Protein AF-A0A1Z5KZN0-F1 (afdb_monomer_lite)

Organism: Ornithodoros moubata (NCBI:txid6938)

pLDDT: mean 93.64, std 3.43, range [80.88, 98.31]

InterPro domains:
  IPR010255 Haem peroxidase superfamily [SSF48113] (1-140)
  IPR019791 Haem peroxidase, animal-type [PF03098] (1-140)
  IPR019791 Haem peroxidase, animal-type [PS50292] (1-140)
  IPR037120 Haem peroxidase domain superfamily, animal type [G3DSA:1.10.640.10] (1-140)

Sequence (140 aa):
MQHICFNEFLPAILGETVVQIFGLKLRRNGYYYGYDPEVNPSISNVFSAAAFRFGHSLVPHAFHRYDKHHRLLKNDTPLHSEFFNPTELFKPGAMDRLLFGLVNQPAQGMDEHLTPEVTNRLFQPQGRRFGLDLMAVNIQ

Structure (mmCIF, N/CA/C/O backbone):
data_AF-A0A1Z5KZN0-F1
#
_entry.id   AF-A0A1Z5KZN0-F1
#
loop_
_atom_site.group_PDB
_atom_site.id
_atom_site.type_symbol
_atom_site.label_atom_id
_atom_site.label_alt_id
_atom_site.label_comp_id
_atom_site.label_asym_id
_atom_site.label_entity_id
_atom_site.label_seq_id
_atom_site.pdbx_PDB_ins_code
_atom_site.Cartn_x
_atom_site.Cartn_y
_atom_site.Cartn_z
_atom_site.occupancy
_atom_site.B_iso_or_equiv
_atom_site.auth_seq_id
_atom_site.auth_comp_id
_atom_site.auth_asym_id
_atom_site.auth_atom_id
_atom_site.pdbx_PDB_model_num
ATOM 1 N N . MET A 1 1 ? -9.932 10.211 0.940 1.00 91.50 1 MET A N 1
ATOM 2 C CA . MET A 1 1 ? -9.115 9.211 1.665 1.00 91.50 1 MET A CA 1
ATOM 3 C C . MET A 1 1 ? -9.877 8.536 2.795 1.00 91.50 1 MET A C 1
ATOM 5 O O . MET A 1 1 ? -10.103 7.346 2.670 1.00 91.50 1 MET A O 1
ATOM 9 N N . GLN A 1 2 ? -10.343 9.246 3.833 1.00 93.06 2 GLN A N 1
ATOM 10 C CA . GLN A 1 2 ? -11.023 8.619 4.986 1.00 93.06 2 GLN A CA 1
ATOM 11 C C . GLN A 1 2 ? -12.192 7.692 4.606 1.00 93.06 2 GLN A C 1
ATOM 13 O O . GLN A 1 2 ? -12.270 6.589 5.130 1.00 93.06 2 GLN A O 1
ATOM 18 N N . HIS A 1 3 ? -13.048 8.088 3.655 1.00 93.25 3 HIS A N 1
ATOM 19 C CA . HIS A 1 3 ? -14.140 7.225 3.189 1.00 93.25 3 HIS A CA 1
ATOM 20 C C . HIS A 1 3 ? -13.633 5.864 2.684 1.00 93.25 3 HIS A C 1
ATOM 22 O O . HIS A 1 3 ? -14.065 4.837 3.182 1.00 93.25 3 HIS A O 1
ATOM 28 N N . ILE A 1 4 ? -12.665 5.858 1.761 1.00 96.19 4 ILE A N 1
ATOM 29 C CA . ILE A 1 4 ? -12.063 4.630 1.210 1.00 96.19 4 ILE A CA 1
ATOM 30 C C . ILE A 1 4 ? -11.383 3.820 2.324 1.00 96.19 4 ILE A C 1
ATOM 32 O O . ILE A 1 4 ? -11.569 2.610 2.415 1.00 96.19 4 ILE A O 1
ATOM 36 N N . CYS A 1 5 ? -10.640 4.482 3.220 1.00 96.62 5 CYS A N 1
ATOM 37 C CA . CYS A 1 5 ? -9.963 3.817 4.334 1.00 96.62 5 CYS A CA 1
ATOM 38 C C . CYS A 1 5 ? -10.945 3.036 5.222 1.00 96.62 5 CYS A C 1
ATOM 40 O O . CYS A 1 5 ? -10.744 1.849 5.453 1.00 96.62 5 CYS A O 1
ATOM 42 N N . PHE A 1 6 ? -12.009 3.680 5.703 1.00 95.44 6 PHE A N 1
ATOM 43 C CA . PHE A 1 6 ? -12.938 3.069 6.660 1.00 95.44 6 PHE A CA 1
ATOM 44 C C . PHE A 1 6 ? -14.007 2.185 6.006 1.00 95.44 6 PHE A C 1
ATOM 46 O O . PHE A 1 6 ? -14.459 1.227 6.627 1.00 95.44 6 PHE A O 1
ATOM 53 N N . ASN A 1 7 ? -14.418 2.489 4.773 1.00 94.88 7 ASN A N 1
ATOM 54 C CA . ASN A 1 7 ? -15.489 1.763 4.089 1.00 94.88 7 ASN A CA 1
ATOM 55 C C . ASN A 1 7 ? -15.000 0.559 3.281 1.00 94.88 7 ASN A C 1
ATOM 57 O O . ASN A 1 7 ? -15.755 -0.389 3.103 1.00 94.88 7 ASN A O 1
ATOM 61 N N . GLU A 1 8 ? -13.776 0.610 2.754 1.00 96.00 8 GLU A N 1
ATOM 62 C CA . GLU A 1 8 ? -13.284 -0.383 1.790 1.00 96.00 8 GLU A CA 1
ATOM 63 C C . GLU A 1 8 ? -12.023 -1.075 2.309 1.00 96.00 8 GLU A C 1
ATOM 65 O O . GLU A 1 8 ? -11.996 -2.295 2.450 1.00 96.00 8 GLU A O 1
ATOM 70 N N . PHE A 1 9 ? -10.994 -0.303 2.669 1.00 96.50 9 PHE A N 1
ATOM 71 C CA . PHE A 1 9 ? -9.697 -0.859 3.058 1.00 96.50 9 PHE A CA 1
ATOM 72 C C . PHE A 1 9 ? -9.745 -1.614 4.394 1.00 96.50 9 PHE A C 1
ATOM 74 O O . PHE A 1 9 ? -9.346 -2.774 4.457 1.00 96.50 9 PHE A O 1
ATOM 81 N N . LEU A 1 10 ? -10.250 -0.994 5.468 1.00 97.06 10 LEU A N 1
ATOM 82 C CA . LEU A 1 10 ? -10.296 -1.638 6.786 1.00 97.06 10 LEU A CA 1
ATOM 83 C C . LEU A 1 10 ? -11.143 -2.925 6.796 1.00 97.06 10 LEU A C 1
ATOM 85 O O . LEU A 1 10 ? -10.653 -3.915 7.339 1.00 97.06 10 LEU A O 1
ATOM 89 N N . PRO A 1 11 ? -12.345 -2.982 6.185 1.00 96.56 11 PRO A N 1
ATOM 90 C CA . PRO A 1 11 ? -13.093 -4.235 6.071 1.00 96.56 11 PRO A CA 1
ATOM 91 C C . PRO A 1 11 ? -12.365 -5.317 5.273 1.00 96.56 11 PRO A C 1
ATOM 93 O O . PRO A 1 11 ? -12.414 -6.479 5.668 1.00 96.56 11 PRO A O 1
ATOM 96 N N . ALA A 1 12 ? -11.656 -4.953 4.198 1.00 95.19 12 ALA A N 1
ATOM 97 C CA . ALA A 1 12 ? -10.898 -5.912 3.394 1.00 95.19 12 ALA A CA 1
ATOM 98 C C . ALA A 1 12 ? -9.717 -6.534 4.162 1.00 95.19 12 ALA A C 1
ATOM 100 O O . ALA A 1 12 ? -9.415 -7.707 3.963 1.00 95.19 12 ALA A O 1
ATOM 101 N N . ILE A 1 13 ? -9.067 -5.767 5.044 1.00 94.50 13 ILE A N 1
ATOM 102 C CA . ILE A 1 13 ? -7.908 -6.231 5.823 1.00 94.50 13 ILE A CA 1
ATOM 103 C C . ILE A 1 13 ? -8.321 -6.928 7.127 1.00 94.50 13 ILE A C 1
ATOM 105 O O . ILE A 1 13 ? -7.778 -7.974 7.469 1.00 94.50 13 ILE A O 1
ATOM 109 N N . LEU A 1 14 ? -9.254 -6.343 7.884 1.00 95.50 14 LEU A N 1
ATOM 110 C CA . LEU A 1 14 ? -9.608 -6.794 9.238 1.00 95.50 14 LEU A CA 1
ATOM 111 C C . LEU A 1 14 ? -10.821 -7.734 9.267 1.00 95.50 14 LEU A C 1
ATOM 113 O O . LEU A 1 14 ? -11.050 -8.418 10.265 1.00 95.50 14 LEU A O 1
ATOM 117 N N . GLY A 1 15 ? -11.620 -7.747 8.200 1.00 96.44 15 GLY A N 1
ATOM 118 C CA . GLY A 1 15 ? -12.901 -8.438 8.149 1.00 96.44 15 GLY A CA 1
ATOM 119 C C . GLY A 1 15 ? -14.043 -7.668 8.822 1.00 96.44 15 GLY A C 1
ATOM 120 O O . GLY A 1 15 ? -13.864 -6.846 9.726 1.00 96.44 15 GLY A O 1
ATOM 121 N N . GLU A 1 16 ? -15.266 -7.975 8.391 1.00 95.44 16 GLU A N 1
ATOM 122 C CA . GLU A 1 16 ? -16.496 -7.289 8.813 1.00 95.44 16 GLU A CA 1
ATOM 123 C C . GLU A 1 16 ? -16.749 -7.344 10.327 1.00 95.44 16 GLU A C 1
ATOM 125 O O . GLU A 1 16 ? -17.227 -6.372 10.919 1.00 95.44 16 GLU A O 1
ATOM 130 N N . THR A 1 17 ? -16.403 -8.466 10.962 1.00 96.75 17 THR A N 1
ATOM 131 C CA . THR A 1 17 ? -16.599 -8.687 12.399 1.00 96.75 17 THR A CA 1
ATOM 132 C C . THR A 1 17 ? -15.750 -7.736 13.238 1.00 96.75 17 THR A C 1
ATOM 134 O O . THR A 1 17 ? -16.267 -7.102 14.155 1.00 96.75 17 THR A O 1
ATOM 137 N N . VAL A 1 18 ? -14.464 -7.585 12.910 1.00 97.12 18 VAL A N 1
ATOM 138 C CA . VAL A 1 18 ? -13.543 -6.711 13.653 1.00 97.12 18 VAL A CA 1
ATOM 139 C C . VAL A 1 18 ? -13.956 -5.251 13.488 1.00 97.12 18 VAL A C 1
ATOM 141 O O . VAL A 1 18 ? -14.080 -4.527 14.474 1.00 97.12 18 VAL A O 1
ATOM 144 N N . VAL A 1 19 ? -14.266 -4.830 12.258 1.00 97.12 19 VAL A N 1
ATOM 145 C CA . VAL A 1 19 ? -14.736 -3.464 11.975 1.00 97.12 19 VAL A CA 1
ATOM 146 C C . VAL A 1 19 ? -16.012 -3.139 12.762 1.00 97.12 19 VAL A C 1
ATOM 148 O O . VAL A 1 19 ? -16.157 -2.018 13.250 1.00 97.12 19 VAL A O 1
ATOM 151 N N . GLN A 1 20 ? -16.924 -4.102 12.939 1.00 94.81 20 GLN A N 1
ATOM 152 C CA . GLN A 1 20 ? -18.110 -3.922 13.782 1.00 94.81 20 GLN A CA 1
ATOM 153 C C . GLN A 1 20 ? -17.784 -3.818 15.271 1.00 94.81 20 GLN A C 1
ATOM 155 O O . GLN A 1 20 ? -18.280 -2.895 15.914 1.00 94.81 20 GLN A O 1
ATOM 160 N N . ILE A 1 21 ? -16.966 -4.728 15.809 1.00 96.75 21 ILE A N 1
ATOM 161 C CA . ILE A 1 21 ? -16.608 -4.753 17.238 1.00 96.75 21 ILE A CA 1
ATOM 162 C C . ILE A 1 21 ? -15.969 -3.428 17.666 1.00 96.75 21 ILE A C 1
ATOM 164 O O . ILE A 1 21 ? -16.291 -2.907 18.730 1.00 96.75 21 ILE A O 1
ATOM 168 N N . PHE A 1 22 ? -15.115 -2.855 16.817 1.00 95.38 22 PHE A N 1
ATOM 169 C CA . PHE A 1 22 ? -14.438 -1.586 17.091 1.00 95.38 22 PHE A CA 1
ATOM 170 C C . PHE A 1 22 ? -15.214 -0.344 16.621 1.00 95.38 22 PHE A C 1
ATOM 172 O O . PHE A 1 22 ? -14.690 0.764 16.697 1.00 95.38 22 PHE A O 1
ATOM 179 N N . GLY A 1 23 ? -16.450 -0.493 16.127 1.00 93.25 23 GLY A N 1
ATOM 180 C CA . GLY A 1 23 ? -17.288 0.644 15.730 1.00 93.25 23 GLY A CA 1
ATOM 181 C C . GLY A 1 23 ? -16.742 1.457 14.549 1.00 93.25 23 GLY A C 1
ATOM 182 O O . GLY A 1 23 ? -17.033 2.643 14.432 1.00 93.25 23 GLY A O 1
ATOM 183 N N . LEU A 1 24 ? -15.961 0.832 13.663 1.00 94.12 24 LEU A N 1
ATOM 184 C CA . LEU A 1 24 ? -15.251 1.499 12.562 1.00 94.12 24 LEU A CA 1
ATOM 185 C C . LEU A 1 24 ? -16.108 1.658 11.294 1.00 94.12 24 LEU A C 1
ATOM 187 O O . LEU A 1 24 ? -15.672 2.276 10.323 1.00 94.12 24 LEU A O 1
ATOM 191 N N . LYS A 1 25 ? -17.327 1.102 11.272 1.00 91.31 25 LYS A N 1
ATOM 192 C CA . LYS A 1 25 ? -18.224 1.217 10.115 1.00 91.31 25 LYS A CA 1
ATOM 193 C C . LYS A 1 25 ? -18.727 2.643 9.941 1.00 91.31 25 LYS A C 1
ATOM 195 O O . LYS A 1 25 ? -19.243 3.261 10.872 1.00 91.31 25 LYS A O 1
ATOM 200 N N . LEU A 1 26 ? -18.681 3.115 8.699 1.00 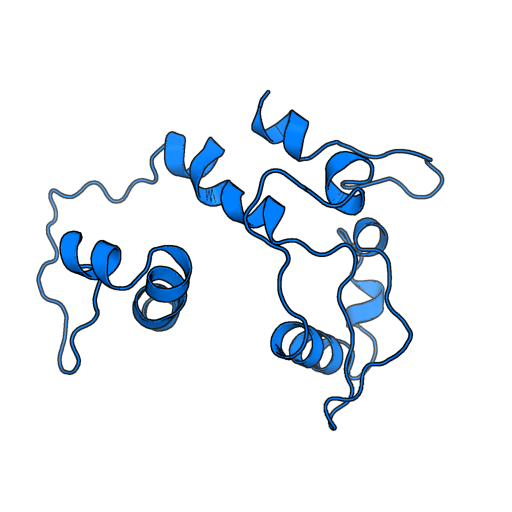91.81 26 LEU A N 1
ATOM 201 C CA . LEU A 1 26 ? -19.317 4.371 8.336 1.00 91.81 26 LEU A CA 1
ATOM 202 C C . LEU A 1 26 ? -20.840 4.276 8.460 1.00 91.81 26 LEU A C 1
ATOM 204 O O . LEU A 1 26 ? -21.465 3.235 8.230 1.00 91.81 26 LEU A O 1
ATOM 208 N N . ARG A 1 27 ? -21.452 5.413 8.793 1.00 89.62 27 ARG A N 1
ATOM 209 C CA . ARG A 1 27 ? -22.901 5.578 8.702 1.00 89.62 27 ARG A CA 1
ATOM 210 C C . ARG A 1 27 ? -23.309 5.570 7.233 1.00 89.62 27 ARG A C 1
ATOM 212 O O . ARG A 1 27 ? -22.655 6.198 6.410 1.00 89.62 27 ARG A O 1
ATOM 219 N N . ARG A 1 28 ? -24.430 4.911 6.922 1.00 87.81 28 ARG A N 1
ATOM 220 C CA . ARG A 1 28 ? -24.993 4.918 5.560 1.00 87.81 28 ARG A CA 1
ATOM 221 C C . ARG A 1 28 ? -25.402 6.322 5.116 1.00 87.81 28 ARG A C 1
ATOM 223 O O . ARG A 1 28 ? -25.232 6.647 3.954 1.00 87.81 28 ARG A O 1
ATOM 230 N N . ASN A 1 29 ? -25.920 7.127 6.048 1.00 91.00 29 ASN A N 1
ATOM 231 C CA . ASN A 1 29 ? -26.392 8.490 5.816 1.00 91.00 29 ASN A CA 1
ATOM 232 C C . ASN A 1 29 ? -26.001 9.404 6.990 1.00 91.00 29 ASN A C 1
ATOM 234 O O . ASN A 1 29 ? -25.945 8.955 8.139 1.00 91.00 29 ASN A O 1
ATOM 238 N N . GLY A 1 30 ? -25.825 10.697 6.707 1.00 89.69 30 GLY A N 1
ATOM 239 C CA . GLY A 1 30 ? -25.524 11.726 7.707 1.00 89.69 30 GLY A CA 1
ATOM 240 C C . GLY A 1 30 ? -24.067 11.731 8.180 1.00 89.69 30 GLY A C 1
ATOM 241 O O . GLY A 1 30 ? -23.214 11.039 7.630 1.00 89.69 30 GLY A O 1
ATOM 242 N N . TYR A 1 31 ? -23.782 12.533 9.207 1.00 89.44 31 TYR A N 1
ATOM 243 C CA . TYR A 1 31 ? -22.427 12.726 9.728 1.00 89.44 31 TYR A CA 1
ATOM 244 C C . TYR A 1 31 ? -22.153 11.887 10.981 1.00 89.44 31 TYR A C 1
ATOM 246 O O . TYR A 1 31 ? -23.066 11.480 11.714 1.00 89.44 31 TYR A O 1
ATOM 254 N N . TYR A 1 32 ? -20.869 11.622 11.223 1.00 90.62 32 TYR A N 1
ATOM 255 C CA . TYR A 1 32 ? -20.379 11.123 12.503 1.00 90.62 32 TYR A CA 1
ATOM 256 C C . TYR A 1 32 ? -20.266 12.293 13.489 1.00 90.62 32 TYR A C 1
ATOM 258 O O . TYR A 1 32 ? -19.688 13.321 13.153 1.00 90.62 32 TYR A O 1
ATOM 266 N N . TYR A 1 33 ? -20.814 12.129 14.694 1.00 90.88 33 TYR A N 1
ATOM 267 C CA . TYR A 1 33 ? -20.820 13.160 15.744 1.00 90.88 33 TYR A CA 1
ATOM 268 C C . TYR A 1 33 ? -20.132 12.699 17.038 1.00 90.88 33 TYR A C 1
ATOM 270 O O . TYR A 1 33 ? -20.209 13.389 18.045 1.00 90.88 33 TYR A O 1
ATOM 278 N N . GLY A 1 34 ? -19.469 11.539 17.033 1.00 91.19 34 GLY A N 1
ATOM 279 C CA . GLY A 1 34 ? -18.778 10.991 18.207 1.00 91.19 34 GLY A CA 1
ATOM 280 C C . GLY A 1 34 ? -17.331 11.467 18.326 1.00 91.19 34 GLY A C 1
ATOM 281 O O . GLY A 1 34 ? -16.458 10.661 18.638 1.00 91.19 34 GLY A O 1
ATOM 282 N N . TYR A 1 35 ? -17.048 12.722 17.965 1.00 94.81 35 TYR A N 1
ATOM 283 C CA . TYR A 1 35 ? -15.740 13.308 18.250 1.00 94.81 35 TYR A CA 1
ATOM 284 C C . TYR A 1 35 ? -15.590 13.440 19.764 1.00 94.81 35 TYR A C 1
ATOM 286 O O . TYR A 1 35 ? -16.472 13.991 20.422 1.00 94.81 35 TYR A O 1
ATOM 294 N N . ASP A 1 36 ? -14.477 12.947 20.286 1.00 96.81 36 ASP A N 1
ATOM 295 C CA . ASP A 1 36 ? -14.134 13.019 21.698 1.00 96.81 36 ASP A CA 1
ATOM 296 C C . ASP A 1 36 ? -12.773 13.725 21.827 1.00 96.81 36 ASP A C 1
ATOM 298 O O . ASP A 1 36 ? -11.779 13.203 21.311 1.00 96.81 36 ASP A O 1
ATOM 302 N N . PRO A 1 37 ? -12.712 14.921 22.447 1.00 97.25 37 PRO A N 1
ATOM 303 C CA . PRO A 1 37 ? -11.467 15.670 22.597 1.00 97.25 37 PRO A CA 1
ATOM 304 C C . PRO A 1 37 ? -10.454 14.997 23.535 1.00 97.25 37 PRO A C 1
ATOM 306 O O . PRO A 1 37 ? -9.278 15.351 23.480 1.00 97.25 37 PRO A O 1
ATOM 309 N N . GLU A 1 38 ? -10.875 14.034 24.359 1.00 98.31 38 GLU A N 1
ATOM 310 C CA . GLU A 1 38 ? -9.993 13.310 25.283 1.00 98.31 38 GLU A CA 1
ATOM 311 C C . GLU A 1 38 ? -9.278 12.127 24.605 1.00 98.31 38 GLU A C 1
ATOM 313 O O . GLU A 1 38 ? -8.342 11.543 25.160 1.00 98.31 38 GLU A O 1
ATOM 318 N N . VAL A 1 39 ? -9.683 11.762 23.383 1.00 97.38 39 VAL A N 1
ATOM 319 C CA . VAL A 1 39 ? -9.022 10.708 22.608 1.00 97.38 39 VAL A CA 1
ATOM 320 C C . VAL A 1 39 ? -7.664 11.199 22.128 1.00 97.38 39 VAL A C 1
ATOM 322 O O . VAL A 1 39 ? -7.557 12.186 21.406 1.00 97.38 39 VAL A O 1
ATOM 325 N N . ASN A 1 40 ? -6.613 10.448 22.453 1.00 97.69 40 ASN A N 1
ATOM 326 C CA . ASN A 1 40 ? -5.281 10.685 21.913 1.00 97.69 40 ASN A CA 1
ATOM 327 C C . ASN A 1 40 ? -5.211 10.229 20.437 1.00 97.69 40 ASN A C 1
ATOM 329 O O . ASN A 1 40 ? -5.273 9.024 20.183 1.00 97.69 40 ASN A O 1
ATOM 333 N N . PRO A 1 41 ? -5.027 11.140 19.460 1.00 96.69 41 PRO A N 1
ATOM 334 C CA . PRO A 1 41 ? -4.988 10.787 18.040 1.00 96.69 41 PRO A CA 1
ATOM 335 C C . PRO A 1 41 ? -3.602 10.308 17.571 1.00 96.69 41 PRO A C 1
ATOM 337 O O . PRO A 1 41 ? -3.386 10.117 16.373 1.00 96.69 41 PRO A O 1
ATOM 340 N N . SER A 1 42 ? -2.636 10.170 18.482 1.00 98.19 42 SER A N 1
ATOM 341 C CA . SER A 1 42 ? -1.261 9.799 18.143 1.00 98.19 42 SER A CA 1
ATOM 342 C C . SER A 1 42 ? -1.165 8.352 17.664 1.00 98.19 42 SER A C 1
ATOM 344 O O . SER A 1 42 ? -1.832 7.454 18.177 1.00 98.19 42 SER A O 1
ATOM 346 N N . ILE A 1 43 ? -0.265 8.107 16.713 1.00 97.81 43 ILE A N 1
ATOM 347 C CA . ILE A 1 43 ? 0.053 6.753 16.260 1.00 97.81 43 ILE A CA 1
ATOM 348 C C . ILE A 1 43 ? 0.903 6.051 17.320 1.00 97.81 43 ILE A C 1
ATOM 350 O O . ILE A 1 43 ? 1.924 6.580 17.761 1.00 97.81 43 ILE A O 1
ATOM 354 N N . SER A 1 44 ? 0.492 4.849 17.727 1.00 98.00 44 SER A N 1
ATOM 355 C CA . SER A 1 44 ? 1.274 4.053 18.671 1.00 98.00 44 SER A CA 1
ATOM 356 C C . SER A 1 44 ? 2.556 3.541 18.015 1.00 98.00 44 SER A C 1
ATOM 358 O O . SER A 1 44 ? 2.563 3.161 16.842 1.00 98.00 44 SER A O 1
ATOM 360 N N . ASN A 1 45 ? 3.639 3.466 18.793 1.00 97.56 45 ASN A N 1
ATOM 361 C CA . ASN A 1 45 ? 4.919 2.967 18.290 1.00 97.56 45 ASN A CA 1
ATOM 362 C C . ASN A 1 45 ? 4.787 1.548 17.709 1.00 97.56 45 ASN A C 1
ATOM 364 O O . ASN A 1 45 ? 5.314 1.259 16.643 1.00 97.56 45 ASN A O 1
ATOM 368 N N . VAL A 1 46 ? 4.010 0.677 18.362 1.00 97.50 46 VAL A N 1
ATOM 369 C CA . VAL A 1 46 ? 3.770 -0.699 17.893 1.00 97.50 46 VAL A CA 1
ATOM 370 C C . VAL A 1 46 ? 3.087 -0.715 16.523 1.00 97.50 46 VAL A C 1
ATOM 372 O O . VAL A 1 46 ? 3.437 -1.534 15.672 1.00 97.50 46 VAL A O 1
ATOM 375 N N . PHE A 1 47 ? 2.149 0.206 16.276 1.00 96.81 47 PHE A N 1
ATOM 376 C CA . PHE A 1 47 ? 1.483 0.302 14.981 1.00 96.81 47 PHE A CA 1
ATOM 377 C C . PHE A 1 47 ? 2.454 0.727 13.873 1.00 96.81 47 PHE A C 1
ATOM 379 O O . PHE A 1 47 ? 2.511 0.069 12.835 1.00 96.81 47 PHE A O 1
ATOM 386 N N . SER A 1 48 ? 3.248 1.779 14.099 1.00 94.88 48 SER A N 1
ATOM 387 C CA . SER A 1 48 ? 4.182 2.309 13.094 1.00 94.88 48 SER A CA 1
ATOM 388 C C . SER A 1 48 ? 5.422 1.438 12.877 1.00 94.88 48 SER A C 1
ATOM 390 O O . SER A 1 48 ? 5.911 1.316 11.754 1.00 94.88 48 SER A O 1
ATOM 392 N N . ALA A 1 49 ? 5.962 0.857 13.947 1.00 94.06 49 ALA A N 1
ATOM 393 C CA . ALA A 1 49 ? 7.209 0.103 13.898 1.00 94.06 49 ALA A CA 1
ATOM 394 C C . ALA A 1 49 ? 7.006 -1.342 13.427 1.00 94.06 49 ALA A C 1
ATOM 396 O O . ALA A 1 49 ? 7.912 -1.888 12.807 1.00 94.06 49 ALA A O 1
ATOM 397 N N . ALA A 1 50 ? 5.831 -1.937 13.668 1.00 94.38 50 ALA A N 1
ATOM 398 C CA . ALA A 1 50 ? 5.590 -3.348 13.375 1.00 94.38 50 ALA A CA 1
ATOM 399 C C . ALA A 1 50 ? 4.254 -3.602 12.665 1.00 94.38 50 ALA A C 1
ATOM 401 O O . ALA A 1 50 ? 4.253 -4.032 11.514 1.00 94.38 50 ALA A O 1
ATOM 402 N N . ALA A 1 51 ? 3.113 -3.332 13.311 1.00 94.75 51 ALA A N 1
ATOM 403 C CA . ALA A 1 51 ? 1.828 -3.879 12.860 1.00 94.75 51 ALA A CA 1
ATOM 404 C C . ALA A 1 51 ? 1.444 -3.436 11.438 1.00 94.75 51 ALA A C 1
ATOM 406 O O . ALA A 1 51 ? 1.040 -4.262 10.624 1.00 94.75 51 ALA A O 1
ATOM 407 N N . PHE A 1 52 ? 1.624 -2.155 11.098 1.00 96.00 52 PHE A N 1
ATOM 408 C CA . PHE A 1 52 ? 1.265 -1.642 9.773 1.00 96.00 52 PHE A CA 1
ATOM 409 C C . PHE A 1 52 ? 2.252 -2.049 8.663 1.00 96.00 52 PHE A C 1
ATOM 411 O O . PHE A 1 52 ? 1.994 -1.807 7.486 1.00 96.00 52 PHE A O 1
ATOM 418 N N . ARG A 1 53 ? 3.356 -2.728 9.010 1.00 95.06 53 ARG A N 1
ATOM 419 C CA . ARG A 1 53 ? 4.302 -3.310 8.046 1.00 95.06 53 ARG A CA 1
ATOM 420 C C . ARG A 1 53 ? 3.845 -4.659 7.487 1.00 95.06 53 ARG A C 1
ATOM 422 O O . ARG A 1 53 ? 4.537 -5.201 6.629 1.00 95.06 53 ARG A O 1
ATOM 429 N N . PHE A 1 54 ? 2.674 -5.173 7.891 1.00 93.69 54 PHE A N 1
ATOM 430 C CA . PHE A 1 54 ? 2.080 -6.383 7.297 1.00 93.69 54 PHE A CA 1
ATOM 431 C C . PHE A 1 54 ? 2.030 -6.302 5.761 1.00 93.69 54 PHE A C 1
ATOM 433 O O . PHE A 1 54 ? 2.246 -7.300 5.077 1.00 93.69 54 PHE A O 1
ATOM 440 N N . GLY A 1 55 ? 1.840 -5.092 5.216 1.00 95.06 55 GLY A N 1
ATOM 441 C CA . GLY A 1 55 ? 1.804 -4.831 3.780 1.00 95.06 55 GLY A CA 1
ATOM 442 C C . GLY A 1 55 ? 3.083 -5.201 3.023 1.00 95.06 55 GLY A C 1
ATOM 443 O O . GLY A 1 55 ? 3.014 -5.384 1.814 1.00 95.06 55 GLY A O 1
ATOM 444 N N . HIS A 1 56 ? 4.231 -5.368 3.690 1.00 95.75 56 HIS A N 1
ATOM 445 C CA . HIS A 1 56 ? 5.465 -5.816 3.034 1.00 95.75 56 HIS A CA 1
ATOM 446 C C . HIS A 1 56 ? 5.362 -7.242 2.464 1.00 95.75 56 HIS A C 1
ATOM 448 O O . HIS A 1 56 ? 6.005 -7.522 1.454 1.00 95.75 56 HIS A O 1
ATOM 454 N N . SER A 1 57 ? 4.532 -8.111 3.056 1.00 94.94 57 SER A N 1
ATOM 455 C CA . SER A 1 57 ? 4.237 -9.454 2.517 1.00 94.94 57 SER A CA 1
ATOM 456 C C . SER A 1 57 ? 3.404 -9.405 1.232 1.00 94.94 57 SER A C 1
ATOM 458 O O . SER A 1 57 ? 3.578 -10.227 0.343 1.00 94.94 57 SER A O 1
ATOM 460 N N . LEU A 1 58 ? 2.576 -8.366 1.069 1.00 96.25 58 LEU A N 1
ATOM 461 C CA . LEU A 1 58 ? 1.680 -8.197 -0.079 1.00 96.25 58 LEU A CA 1
ATOM 462 C C . LEU A 1 58 ? 2.403 -7.748 -1.361 1.00 96.25 58 LEU A C 1
ATOM 464 O O . LEU A 1 58 ? 1.806 -7.743 -2.443 1.00 96.25 58 LEU A O 1
ATOM 468 N N . VAL A 1 59 ? 3.670 -7.339 -1.249 1.00 95.62 59 VAL A N 1
ATOM 469 C CA . VAL A 1 59 ? 4.445 -6.743 -2.342 1.00 95.62 59 VAL A CA 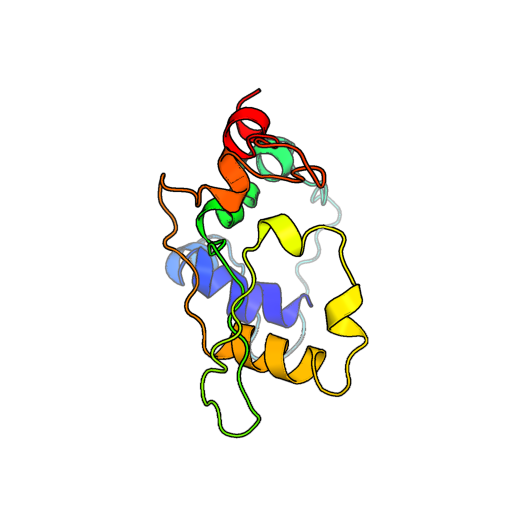1
ATOM 470 C C . VAL A 1 59 ? 4.860 -7.815 -3.361 1.00 95.62 59 VAL A C 1
ATOM 472 O O . VAL A 1 59 ? 5.578 -8.755 -3.010 1.00 95.62 59 VAL A O 1
ATOM 475 N N . PRO A 1 60 ? 4.473 -7.686 -4.646 1.00 94.56 60 PRO A N 1
ATOM 476 C CA . PRO A 1 60 ? 4.884 -8.624 -5.683 1.00 94.56 60 PRO A CA 1
ATOM 477 C C . PRO A 1 60 ? 6.344 -8.413 -6.101 1.00 94.56 60 PRO A C 1
ATOM 479 O O . PRO A 1 60 ? 6.963 -7.387 -5.839 1.00 94.56 60 PRO A O 1
ATOM 482 N N . HIS A 1 61 ? 6.899 -9.385 -6.825 1.00 94.25 61 HIS A N 1
ATOM 483 C CA . HIS A 1 61 ? 8.256 -9.290 -7.374 1.00 94.25 61 HIS A CA 1
ATOM 484 C C . HIS A 1 61 ? 8.387 -8.307 -8.560 1.00 94.25 61 HIS A C 1
ATOM 486 O O . HIS A 1 61 ? 9.493 -7.911 -8.927 1.00 94.25 61 HIS A O 1
ATOM 492 N N . ALA A 1 62 ? 7.276 -7.926 -9.185 1.00 94.56 62 ALA A N 1
ATOM 493 C CA . ALA A 1 62 ? 7.223 -6.952 -10.268 1.00 94.56 62 ALA A CA 1
ATOM 494 C C . ALA A 1 62 ? 5.817 -6.348 -10.347 1.00 94.56 62 ALA A C 1
ATOM 496 O O . ALA A 1 62 ? 4.836 -7.009 -9.988 1.00 94.56 62 ALA A O 1
ATOM 497 N N . PHE A 1 63 ? 5.713 -5.119 -10.852 1.00 93.06 63 PHE A N 1
ATOM 498 C CA . PHE A 1 63 ? 4.427 -4.532 -11.221 1.00 93.06 63 PHE A CA 1
ATOM 499 C C . PHE A 1 63 ? 4.089 -4.872 -12.668 1.00 93.06 63 PHE A C 1
ATOM 501 O O . PHE A 1 63 ? 4.816 -4.507 -13.600 1.00 93.06 63 PHE A O 1
ATOM 508 N N . HIS A 1 64 ? 2.958 -5.548 -12.849 1.00 94.88 64 HIS A N 1
ATOM 509 C CA . HIS A 1 64 ? 2.441 -5.854 -14.170 1.00 94.88 64 HIS A CA 1
ATOM 510 C C . HIS A 1 64 ? 1.920 -4.586 -14.840 1.00 94.88 64 HIS A C 1
ATOM 512 O O . HIS A 1 64 ? 1.384 -3.683 -14.198 1.00 94.88 64 HIS A O 1
ATOM 518 N N . ARG A 1 65 ? 2.032 -4.533 -16.165 1.00 94.88 65 ARG A N 1
ATOM 519 C CA . ARG A 1 65 ? 1.515 -3.428 -16.978 1.00 94.88 65 ARG A CA 1
ATOM 520 C C . ARG A 1 65 ? 0.447 -3.956 -17.915 1.00 94.88 65 ARG A C 1
ATOM 522 O O . ARG A 1 65 ? 0.617 -5.004 -18.526 1.00 94.88 65 ARG A O 1
ATOM 529 N N . TYR A 1 66 ? -0.650 -3.225 -18.046 1.00 96.25 66 TYR A N 1
ATOM 530 C CA . TYR A 1 66 ? -1.791 -3.643 -18.859 1.00 96.25 66 TYR A CA 1
ATOM 531 C C . TYR A 1 66 ? -2.162 -2.564 -19.868 1.00 96.25 66 TYR A C 1
ATOM 533 O O . TYR A 1 66 ? -2.003 -1.376 -19.605 1.00 96.25 66 TYR A O 1
ATOM 541 N N . ASP A 1 67 ? -2.645 -2.956 -21.043 1.00 95.25 67 ASP A N 1
ATOM 542 C CA . ASP A 1 67 ? -3.226 -1.992 -21.976 1.00 95.25 67 ASP A CA 1
ATOM 543 C C . ASP A 1 67 ? -4.668 -1.610 -21.596 1.00 95.25 67 ASP A C 1
ATOM 545 O O . ASP A 1 67 ? -5.285 -2.187 -20.701 1.00 95.25 67 ASP A O 1
ATOM 549 N N . LYS A 1 68 ? -5.236 -0.648 -22.331 1.00 95.81 68 LYS A N 1
ATOM 550 C CA . LYS A 1 68 ? -6.623 -0.182 -22.159 1.00 95.81 68 LYS A CA 1
ATOM 551 C C . LYS A 1 68 ? -7.698 -1.261 -22.366 1.00 95.81 68 LYS A C 1
ATOM 553 O O . LYS A 1 68 ? -8.870 -1.001 -22.124 1.00 95.81 68 LYS A O 1
ATOM 558 N N . HIS A 1 69 ? -7.326 -2.435 -22.874 1.00 97.25 69 HIS A N 1
ATOM 559 C CA . HIS A 1 69 ? -8.208 -3.583 -23.068 1.00 97.25 69 HIS A CA 1
ATOM 560 C C . HIS A 1 69 ? -7.981 -4.658 -21.996 1.00 97.25 69 HIS A C 1
ATOM 562 O O . HIS A 1 69 ? -8.415 -5.792 -22.183 1.00 97.25 69 HIS A O 1
ATOM 568 N N . HIS A 1 70 ? -7.299 -4.318 -20.894 1.00 96.12 70 HIS A N 1
ATOM 569 C CA . HIS A 1 70 ? -6.957 -5.238 -19.810 1.00 96.12 70 HIS A CA 1
ATOM 570 C C . HIS A 1 70 ? -6.160 -6.457 -20.298 1.00 96.12 70 HIS A C 1
ATOM 572 O O . HIS A 1 70 ? -6.266 -7.554 -19.751 1.00 96.12 70 HIS A O 1
ATOM 578 N N . ARG A 1 71 ? -5.292 -6.264 -21.301 1.00 96.75 71 ARG A N 1
ATOM 579 C CA . ARG A 1 71 ? -4.344 -7.294 -21.744 1.00 96.75 71 ARG A CA 1
ATOM 580 C C . ARG A 1 71 ? -2.970 -7.042 -21.137 1.00 96.75 71 ARG A C 1
ATOM 582 O O . ARG A 1 71 ? -2.451 -5.929 -21.229 1.00 96.75 71 ARG A O 1
ATOM 589 N N . LEU A 1 72 ? -2.385 -8.089 -20.553 1.00 96.12 72 LEU 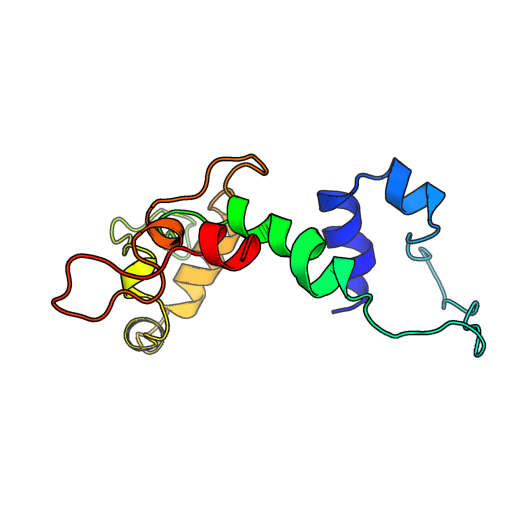A N 1
ATOM 590 C CA . LEU A 1 72 ? -1.049 -8.049 -19.962 1.00 96.12 72 LEU A CA 1
ATOM 591 C C . LEU A 1 72 ? 0.002 -7.713 -21.028 1.00 96.12 72 LEU A C 1
ATOM 593 O O . LEU A 1 72 ? 0.098 -8.374 -22.067 1.00 96.12 72 LEU A O 1
ATOM 597 N N . LEU A 1 73 ? 0.816 -6.704 -20.745 1.00 94.25 73 LEU A N 1
ATOM 598 C CA . LEU A 1 73 ? 1.993 -6.351 -21.520 1.00 94.25 73 LEU A CA 1
ATOM 599 C C . LEU A 1 73 ? 3.182 -7.150 -20.981 1.00 94.25 73 LEU A C 1
ATOM 601 O O . LEU A 1 73 ? 3.483 -7.108 -19.795 1.00 94.25 73 LEU A O 1
ATOM 605 N N . LYS A 1 74 ? 3.871 -7.894 -21.852 1.00 86.88 74 LYS A N 1
ATOM 606 C CA . LYS A 1 74 ? 5.026 -8.727 -21.475 1.00 86.88 74 LYS A CA 1
ATOM 607 C C . LYS A 1 74 ? 6.303 -7.890 -21.349 1.00 86.88 74 LYS A C 1
ATOM 609 O O . LYS A 1 74 ? 7.231 -8.050 -22.136 1.00 86.88 74 LYS A O 1
ATOM 614 N N . ASN A 1 75 ? 6.320 -6.956 -20.407 1.00 80.88 75 ASN A N 1
ATOM 615 C CA . ASN A 1 75 ? 7.460 -6.083 -20.127 1.00 80.88 75 ASN A CA 1
ATOM 616 C C . ASN A 1 75 ? 7.643 -5.844 -18.622 1.00 80.88 75 ASN A C 1
ATOM 618 O O . ASN A 1 75 ? 8.023 -4.747 -18.203 1.00 80.88 75 ASN A O 1
ATOM 622 N N . ASP A 1 76 ? 7.350 -6.869 -17.822 1.00 81.56 76 ASP A N 1
ATOM 623 C CA . ASP A 1 76 ? 7.493 -6.803 -16.375 1.00 81.56 76 ASP A CA 1
ATOM 624 C C . ASP A 1 76 ? 8.937 -6.481 -16.015 1.00 81.56 76 ASP A C 1
ATOM 626 O O . ASP A 1 76 ? 9.892 -7.110 -16.479 1.00 81.56 76 ASP A O 1
ATOM 630 N N . THR A 1 77 ? 9.079 -5.441 -15.208 1.00 86.75 77 THR A N 1
ATOM 631 C CA . THR A 1 77 ? 10.370 -4.965 -14.742 1.00 86.75 77 THR A CA 1
ATOM 632 C C . THR A 1 77 ? 10.495 -5.379 -13.274 1.00 86.75 77 THR A C 1
ATOM 634 O O . THR A 1 77 ? 9.561 -5.133 -12.506 1.00 86.75 77 THR A O 1
ATOM 637 N N . PRO A 1 78 ? 11.591 -6.047 -12.867 1.00 91.69 78 PRO A N 1
ATOM 638 C CA . PRO A 1 78 ? 11.792 -6.431 -11.474 1.00 91.69 78 PRO A CA 1
ATOM 639 C C . PRO A 1 78 ? 11.695 -5.221 -10.545 1.00 91.69 78 PRO A C 1
ATOM 641 O O . PRO A 1 78 ? 12.274 -4.168 -10.837 1.00 91.69 78 PRO A O 1
ATOM 644 N N . LEU A 1 79 ? 11.004 -5.377 -9.417 1.00 93.81 79 LEU A N 1
ATOM 645 C CA . LEU A 1 79 ? 10.706 -4.280 -8.498 1.00 93.81 79 LEU A CA 1
ATOM 646 C C . LEU A 1 79 ? 11.966 -3.529 -8.030 1.00 93.81 79 LEU A C 1
ATOM 648 O O . LEU A 1 79 ? 11.947 -2.301 -7.940 1.00 93.81 79 LEU A O 1
ATOM 652 N N . HIS A 1 80 ? 13.085 -4.225 -7.802 1.00 93.56 80 HIS A N 1
ATOM 653 C CA . HIS A 1 80 ? 14.332 -3.597 -7.353 1.00 93.56 80 HIS A CA 1
ATOM 654 C C . HIS A 1 80 ? 14.872 -2.532 -8.318 1.00 93.56 80 HIS A C 1
ATOM 656 O O . HIS A 1 80 ? 15.582 -1.622 -7.898 1.00 93.56 80 HIS A O 1
ATOM 662 N N . SER A 1 81 ? 14.531 -2.632 -9.605 1.00 91.75 81 SER A N 1
ATOM 663 C CA . SER A 1 81 ? 14.937 -1.670 -10.635 1.00 91.75 81 SER A CA 1
ATOM 664 C C . SER A 1 81 ? 13.978 -0.480 -10.789 1.00 91.75 81 SER A C 1
ATOM 666 O O . SER A 1 81 ? 14.299 0.482 -11.494 1.00 91.75 81 SER A O 1
ATOM 668 N N . GLU A 1 82 ? 12.826 -0.523 -10.111 1.00 92.06 82 GLU A N 1
ATOM 669 C CA . GLU A 1 82 ? 11.827 0.550 -10.091 1.00 92.06 82 GLU A CA 1
ATOM 670 C C . GLU A 1 82 ? 11.950 1.463 -8.859 1.00 92.06 82 GLU A C 1
ATOM 672 O O . GLU A 1 82 ? 11.484 2.606 -8.890 1.00 92.06 82 GLU A O 1
AT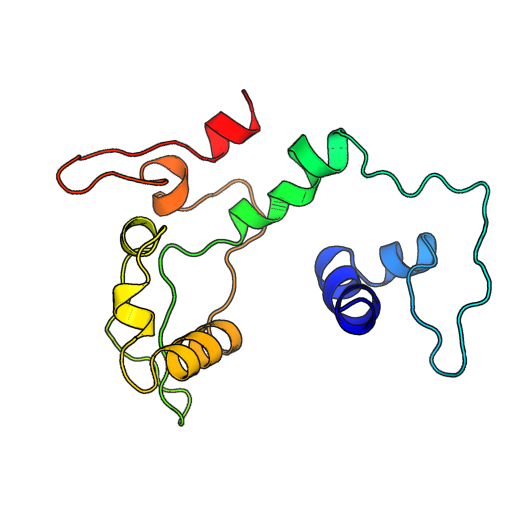OM 677 N N . PHE A 1 83 ? 12.612 1.019 -7.782 1.00 92.75 83 PHE A N 1
ATOM 678 C CA . PHE A 1 83 ? 12.819 1.861 -6.601 1.00 92.75 83 PHE A CA 1
ATOM 679 C C . PHE A 1 83 ? 13.556 3.157 -6.952 1.00 92.75 83 PHE A C 1
ATOM 681 O O . PHE A 1 83 ? 14.651 3.135 -7.510 1.00 92.75 83 PHE A O 1
ATOM 688 N N . PHE A 1 84 ? 12.952 4.293 -6.588 1.00 91.19 84 PHE A N 1
ATOM 689 C CA . PHE A 1 84 ? 13.472 5.638 -6.861 1.00 91.19 84 PHE A CA 1
ATOM 690 C C . PHE A 1 84 ? 13.800 5.909 -8.343 1.00 91.19 84 PHE A C 1
ATOM 692 O O . PHE A 1 84 ? 14.585 6.806 -8.648 1.00 91.19 84 PHE A O 1
ATOM 699 N N . ASN A 1 85 ? 13.179 5.171 -9.271 1.00 91.38 85 ASN A N 1
ATOM 700 C CA . ASN A 1 85 ? 13.411 5.298 -10.704 1.00 91.38 85 ASN A CA 1
ATOM 701 C C . ASN A 1 85 ? 12.133 5.762 -11.431 1.00 91.38 85 ASN A C 1
ATOM 703 O O . ASN A 1 85 ? 11.302 4.939 -11.818 1.00 91.38 85 ASN A O 1
ATOM 707 N N . PRO A 1 86 ? 11.953 7.077 -11.658 1.00 91.94 86 PRO A N 1
ATOM 708 C CA . PRO A 1 86 ? 10.763 7.600 -12.325 1.00 91.94 86 PRO A CA 1
ATOM 709 C C . PRO A 1 86 ? 10.831 7.513 -13.858 1.00 91.94 86 PRO A C 1
ATOM 711 O O . PRO A 1 86 ? 9.879 7.914 -14.523 1.00 91.94 86 PRO A O 1
ATOM 714 N N . THR A 1 87 ? 11.931 7.027 -14.450 1.00 91.62 87 THR A N 1
ATOM 715 C CA . THR A 1 87 ? 12.173 7.102 -15.901 1.00 91.62 87 THR A CA 1
ATOM 716 C C . THR A 1 87 ? 11.041 6.489 -16.726 1.00 91.62 87 THR A C 1
ATOM 718 O O . THR A 1 87 ? 10.624 7.076 -17.725 1.00 91.62 87 THR A O 1
ATOM 721 N N . GLU A 1 88 ? 10.493 5.349 -16.299 1.00 88.00 88 GLU A N 1
ATOM 722 C CA . GLU A 1 88 ? 9.383 4.702 -17.007 1.00 88.00 88 GLU A CA 1
ATOM 723 C C . GLU A 1 88 ? 8.069 5.488 -16.910 1.00 88.00 88 GLU A C 1
ATOM 725 O O . GLU A 1 88 ? 7.284 5.462 -17.857 1.00 88.00 88 GLU A O 1
ATOM 730 N N . LEU A 1 89 ? 7.837 6.227 -15.819 1.00 91.88 89 LEU A N 1
ATOM 731 C CA . LEU A 1 89 ? 6.597 6.982 -15.598 1.00 91.88 89 LEU A CA 1
ATOM 732 C C . LEU A 1 89 ? 6.449 8.180 -16.544 1.00 91.88 89 LEU A C 1
ATOM 734 O O . LEU A 1 89 ? 5.326 8.577 -16.844 1.00 91.88 89 LEU A O 1
ATOM 738 N N . PHE A 1 90 ? 7.555 8.728 -17.058 1.00 93.94 90 PHE A N 1
ATOM 739 C CA . PHE A 1 90 ? 7.521 9.835 -18.021 1.00 93.94 90 PHE A CA 1
ATOM 740 C C . PHE A 1 90 ? 7.114 9.409 -19.435 1.00 93.94 90 PHE A C 1
ATOM 742 O O . PHE A 1 90 ? 6.848 10.262 -20.285 1.00 93.94 90 PHE A O 1
ATOM 749 N N . LYS A 1 91 ? 7.058 8.102 -19.722 1.00 93.12 91 LYS A N 1
ATOM 750 C CA . LYS A 1 91 ? 6.622 7.622 -21.035 1.00 93.12 91 LYS A CA 1
ATOM 751 C C . LYS A 1 91 ? 5.106 7.813 -21.191 1.00 93.12 91 LYS A C 1
ATOM 753 O O . LYS A 1 91 ? 4.351 7.508 -20.264 1.00 93.12 91 LYS A O 1
ATOM 758 N N . PRO A 1 92 ? 4.620 8.237 -22.373 1.00 94.88 92 PRO A N 1
ATOM 759 C CA . PRO A 1 92 ? 3.189 8.388 -22.616 1.00 94.88 92 PRO A CA 1
ATOM 760 C C . PRO A 1 92 ? 2.394 7.113 -22.288 1.00 94.88 92 PRO A C 1
ATOM 762 O O . PRO A 1 92 ? 2.721 6.019 -22.760 1.00 94.88 92 PRO A O 1
ATOM 765 N N . GLY A 1 93 ? 1.350 7.260 -21.467 1.00 94.06 93 GLY A N 1
ATOM 766 C CA . GLY A 1 93 ? 0.467 6.168 -21.039 1.00 94.06 93 GLY A CA 1
ATOM 767 C C . GLY A 1 93 ? 1.077 5.184 -20.033 1.00 94.06 93 GLY A C 1
ATOM 768 O O . GLY A 1 93 ? 0.459 4.161 -19.750 1.00 94.06 93 GLY A O 1
ATOM 769 N N . ALA A 1 94 ? 2.277 5.436 -19.496 1.00 93.75 94 ALA A N 1
ATOM 770 C CA . ALA A 1 94 ? 2.889 4.557 -18.495 1.00 93.75 94 ALA A CA 1
ATOM 771 C C . ALA A 1 94 ? 2.079 4.497 -17.195 1.00 93.75 94 ALA A C 1
ATOM 773 O O . ALA A 1 94 ? 1.886 3.410 -16.652 1.00 93.75 94 ALA A O 1
ATOM 774 N N . MET A 1 95 ? 1.564 5.644 -16.741 1.00 94.56 95 MET A N 1
ATOM 775 C CA . MET A 1 95 ? 0.723 5.720 -15.547 1.00 94.56 95 MET A CA 1
ATOM 776 C C . MET A 1 95 ? -0.547 4.882 -15.707 1.00 94.56 95 MET A C 1
ATOM 778 O O . MET A 1 95 ? -0.823 4.043 -14.857 1.00 94.56 95 MET A O 1
ATOM 782 N N . ASP A 1 96 ? -1.261 5.035 -16.824 1.00 96.38 96 ASP A N 1
ATOM 783 C CA . ASP A 1 96 ? -2.480 4.268 -17.106 1.00 96.38 96 ASP A CA 1
ATOM 784 C C . ASP A 1 96 ? -2.196 2.766 -17.108 1.00 96.38 96 ASP A C 1
ATOM 786 O O . ASP A 1 96 ? -2.918 1.990 -16.488 1.00 96.38 96 ASP A O 1
ATOM 790 N N . ARG A 1 97 ? -1.094 2.347 -17.745 1.00 95.88 97 ARG A N 1
ATOM 791 C CA . ARG A 1 97 ? -0.691 0.935 -17.781 1.00 95.88 97 ARG A CA 1
ATOM 792 C C . ARG A 1 97 ? -0.388 0.373 -16.398 1.00 95.88 97 ARG A C 1
ATOM 794 O O . ARG A 1 97 ? -0.707 -0.789 -16.150 1.00 95.88 97 ARG A O 1
ATOM 801 N N . LEU A 1 98 ? 0.226 1.174 -15.527 1.00 94.62 98 LEU A N 1
ATOM 802 C CA . LEU A 1 98 ? 0.503 0.795 -14.145 1.00 94.62 98 LEU A CA 1
ATOM 803 C C . LEU A 1 98 ? -0.784 0.744 -13.315 1.00 94.62 98 LEU A C 1
ATOM 805 O O . LEU A 1 98 ? -0.975 -0.205 -12.567 1.00 94.62 98 LEU A O 1
ATOM 809 N N . LEU A 1 99 ? -1.698 1.704 -13.486 1.00 96.12 99 LEU A N 1
ATOM 810 C CA . LEU A 1 99 ? -3.007 1.701 -12.825 1.00 96.12 99 LEU A CA 1
ATOM 811 C C . LEU A 1 99 ? -3.838 0.481 -13.234 1.00 96.12 99 LEU A C 1
ATOM 813 O O . LEU A 1 99 ? -4.386 -0.200 -12.372 1.00 96.12 99 LEU A O 1
ATOM 817 N N . PHE A 1 100 ? -3.879 0.144 -14.527 1.00 97.06 100 PHE A N 1
ATOM 818 C CA . PHE A 1 100 ? -4.487 -1.108 -14.976 1.00 97.06 100 PHE A CA 1
ATOM 819 C C . PHE A 1 100 ? -3.765 -2.324 -14.380 1.00 97.06 100 PHE A C 1
ATOM 821 O O . PHE A 1 100 ? -4.416 -3.304 -14.035 1.00 97.06 100 PHE A O 1
ATOM 828 N N . GLY A 1 101 ? -2.446 -2.258 -14.195 1.00 95.31 101 GLY A N 1
ATOM 829 C CA . GLY A 1 101 ? -1.684 -3.227 -13.406 1.00 95.31 101 GLY A CA 1
ATOM 830 C C . GLY A 1 101 ? -2.232 -3.409 -11.996 1.00 95.31 101 GLY A C 1
ATOM 831 O O . GLY A 1 101 ? -2.630 -4.513 -11.644 1.00 95.31 101 GLY A O 1
ATOM 832 N N . LEU A 1 102 ? -2.338 -2.323 -11.228 1.00 95.31 102 LEU A N 1
ATOM 833 C CA . LEU A 1 102 ? -2.833 -2.330 -9.846 1.00 95.31 102 LEU A CA 1
ATOM 834 C C . LEU A 1 102 ? -4.278 -2.839 -9.714 1.00 95.31 102 LEU A C 1
ATOM 836 O O . LEU A 1 102 ? -4.650 -3.335 -8.657 1.00 95.31 102 LEU A O 1
ATOM 840 N N . VAL A 1 103 ? -5.087 -2.726 -10.771 1.00 96.62 103 VAL A N 1
ATOM 841 C CA . VAL A 1 103 ? -6.463 -3.249 -10.804 1.00 96.62 103 VAL A CA 1
ATOM 842 C C . VAL A 1 103 ? -6.514 -4.740 -11.161 1.00 96.62 103 VAL A C 1
ATOM 844 O O . VAL A 1 103 ? -7.341 -5.463 -10.614 1.00 96.62 103 VAL A O 1
ATOM 847 N N . ASN A 1 104 ? -5.676 -5.212 -12.092 1.00 96.75 104 ASN A N 1
ATOM 848 C CA . ASN A 1 104 ? -5.752 -6.588 -12.609 1.00 96.75 104 ASN A CA 1
ATOM 849 C C . ASN A 1 104 ? -4.802 -7.569 -11.903 1.00 96.75 104 ASN A C 1
ATOM 851 O O . ASN A 1 104 ? -5.021 -8.779 -11.953 1.00 96.75 104 ASN A O 1
ATOM 855 N N . GLN A 1 105 ? -3.710 -7.083 -11.313 1.00 95.94 105 GLN A N 1
ATOM 856 C CA . GLN A 1 105 ? -2.709 -7.919 -10.661 1.00 95.94 105 GLN A CA 1
ATOM 857 C C . GLN A 1 105 ? -3.139 -8.226 -9.218 1.00 95.94 105 GLN A C 1
ATOM 859 O O . GLN A 1 105 ? -3.335 -7.295 -8.438 1.00 95.94 105 GLN A O 1
ATOM 864 N N . PRO A 1 106 ? -3.240 -9.508 -8.823 1.00 95.00 106 PRO A N 1
ATOM 865 C CA . PRO A 1 106 ? -3.466 -9.851 -7.427 1.00 95.00 106 PRO A CA 1
ATOM 866 C C . PRO A 1 106 ? -2.242 -9.483 -6.578 1.00 95.00 106 PRO A C 1
ATOM 868 O O . PRO A 1 106 ? -1.096 -9.671 -7.001 1.00 95.00 106 PRO A O 1
ATOM 871 N N . ALA A 1 107 ? -2.489 -8.991 -5.365 1.00 94.81 107 ALA A N 1
ATOM 872 C CA . ALA A 1 107 ? -1.449 -8.844 -4.353 1.00 94.81 107 ALA A CA 1
ATOM 873 C C . ALA A 1 107 ? -0.884 -10.219 -3.945 1.00 94.81 107 ALA A C 1
ATOM 875 O O . ALA A 1 107 ? -1.530 -11.251 -4.147 1.00 94.81 107 ALA A O 1
ATOM 876 N N . GLN A 1 108 ? 0.319 -10.233 -3.369 1.00 95.06 108 GLN A N 1
ATOM 877 C CA . GLN A 1 108 ? 0.839 -11.444 -2.728 1.00 95.06 108 GLN A CA 1
ATOM 878 C C . GLN A 1 108 ? 0.050 -11.777 -1.456 1.00 95.06 108 GLN A C 1
ATOM 880 O O . GLN A 1 108 ? -0.703 -10.948 -0.939 1.00 95.06 108 GLN A O 1
ATOM 885 N N . GLY A 1 109 ? 0.207 -13.014 -0.981 1.00 92.31 109 GLY A N 1
ATOM 886 C CA . GLY A 1 109 ? -0.403 -13.474 0.259 1.00 92.31 109 GLY A CA 1
ATOM 887 C C . GLY A 1 109 ? 0.105 -12.693 1.469 1.00 92.31 109 GLY A C 1
ATOM 888 O O . GLY A 1 109 ? 1.249 -12.249 1.509 1.00 92.31 109 GLY A O 1
ATOM 889 N N . MET A 1 110 ? -0.765 -12.524 2.464 1.00 90.44 110 MET A N 1
ATOM 890 C CA . MET A 1 110 ? -0.347 -12.032 3.773 1.00 90.44 110 MET A CA 1
ATOM 891 C C . MET A 1 110 ? 0.208 -13.204 4.587 1.00 90.44 110 MET A C 1
ATOM 893 O O . MET A 1 110 ? -0.534 -13.846 5.331 1.00 90.44 110 MET A O 1
ATOM 897 N N . ASP A 1 111 ? 1.491 -13.504 4.414 1.00 88.31 111 ASP A N 1
ATOM 898 C CA . ASP A 1 111 ? 2.172 -14.626 5.066 1.00 88.31 111 ASP A CA 1
ATOM 899 C C . ASP A 1 111 ? 3.652 -14.309 5.372 1.00 88.31 111 ASP A C 1
ATOM 901 O O . ASP A 1 111 ? 4.103 -13.171 5.209 1.00 88.31 111 ASP A O 1
ATOM 905 N N . GLU A 1 112 ? 4.404 -15.283 5.899 1.00 84.56 112 GLU A N 1
ATOM 906 C CA . GLU A 1 112 ? 5.823 -15.104 6.237 1.00 84.56 112 GLU A CA 1
ATOM 907 C C . GLU A 1 112 ? 6.773 -14.983 5.028 1.00 84.56 112 GLU A C 1
ATOM 909 O O . GLU A 1 112 ? 7.962 -14.703 5.212 1.00 84.56 112 GLU A O 1
ATOM 914 N N . HIS A 1 113 ? 6.294 -15.177 3.797 1.00 87.88 113 HIS A N 1
ATOM 915 C CA . HIS A 1 113 ? 7.116 -15.121 2.596 1.00 87.88 113 HIS A CA 1
ATOM 916 C C . HIS A 1 113 ? 7.127 -13.711 2.013 1.00 87.88 113 HIS A C 1
ATOM 918 O O . HIS A 1 113 ? 6.107 -13.115 1.680 1.00 87.88 113 HIS A O 1
ATOM 924 N N . LEU A 1 114 ? 8.334 -13.184 1.825 1.00 92.56 114 LEU A N 1
ATOM 925 C CA . LEU A 1 114 ? 8.561 -11.932 1.121 1.00 92.56 114 LEU A CA 1
ATOM 926 C C . LEU A 1 114 ? 9.388 -12.199 -0.131 1.00 92.56 114 LEU A C 1
ATOM 928 O O . LEU A 1 114 ? 10.317 -13.012 -0.141 1.00 92.56 114 LEU A O 1
ATOM 932 N N . THR A 1 115 ? 9.076 -11.469 -1.196 1.00 94.25 115 THR A N 1
ATOM 933 C CA . THR A 1 115 ? 9.828 -11.554 -2.448 1.00 94.25 115 THR A CA 1
ATOM 934 C C . THR A 1 115 ? 11.319 -11.212 -2.247 1.00 94.25 115 THR A C 1
ATOM 936 O O . THR A 1 115 ? 11.643 -10.267 -1.518 1.00 94.25 115 THR A O 1
ATOM 939 N N . PRO A 1 116 ? 12.254 -11.892 -2.947 1.00 94.25 116 PRO A N 1
ATOM 940 C CA . PRO A 1 116 ? 13.676 -11.531 -2.959 1.00 94.25 116 PRO A CA 1
ATOM 941 C C . PRO A 1 116 ? 13.952 -10.072 -3.339 1.00 94.25 116 PRO A C 1
ATOM 943 O O . PRO A 1 116 ? 14.994 -9.523 -2.981 1.00 94.25 116 PRO A O 1
ATOM 946 N N . GLU A 1 117 ? 13.017 -9.431 -4.043 1.00 95.38 117 GLU A N 1
ATOM 947 C CA . GLU A 1 117 ? 13.091 -8.014 -4.398 1.00 95.38 117 GLU A CA 1
ATOM 948 C C . GLU A 1 117 ? 13.167 -7.085 -3.184 1.00 95.38 117 GLU A C 1
ATOM 950 O O . GLU A 1 117 ? 13.792 -6.031 -3.272 1.00 95.38 117 GLU A O 1
ATOM 955 N N . VAL A 1 118 ? 12.571 -7.479 -2.052 1.00 94.75 118 VAL A N 1
ATOM 956 C CA . VAL A 1 118 ? 12.587 -6.690 -0.811 1.00 94.75 118 VAL A CA 1
ATOM 957 C C . VAL A 1 118 ? 13.452 -7.310 0.286 1.00 94.75 118 VAL A C 1
ATOM 959 O O . VAL A 1 118 ? 13.869 -6.584 1.178 1.00 94.75 118 VAL A O 1
ATOM 962 N N . THR A 1 119 ? 13.784 -8.603 0.228 1.00 94.56 119 THR A N 1
ATOM 963 C CA . THR A 1 119 ? 14.656 -9.255 1.233 1.00 94.56 119 THR A CA 1
ATOM 964 C C . THR A 1 119 ? 16.130 -9.317 0.838 1.00 94.56 119 THR A C 1
ATOM 966 O O . THR A 1 119 ? 16.987 -9.426 1.697 1.00 94.56 119 THR A O 1
ATOM 969 N N . ASN A 1 120 ? 16.470 -9.243 -0.451 1.00 93.88 120 ASN A N 1
ATOM 970 C CA . ASN A 1 120 ? 17.867 -9.334 -0.906 1.00 93.88 120 ASN A CA 1
ATOM 971 C C . ASN A 1 120 ? 18.284 -8.178 -1.816 1.00 93.88 120 ASN A C 1
ATOM 973 O O . ASN A 1 120 ? 19.474 -7.978 -2.074 1.00 93.88 120 ASN A O 1
ATOM 977 N N . ARG A 1 121 ? 17.304 -7.456 -2.365 1.00 95.25 121 ARG A N 1
ATOM 978 C CA . ARG A 1 121 ? 17.505 -6.454 -3.415 1.00 95.25 121 ARG A CA 1
ATOM 979 C C . ARG A 1 121 ? 16.852 -5.110 -3.100 1.00 95.25 121 ARG A C 1
ATOM 981 O O . ARG A 1 121 ? 16.778 -4.255 -3.984 1.00 95.25 121 ARG A O 1
ATOM 988 N N . LEU A 1 122 ? 16.435 -4.877 -1.850 1.00 95.56 122 LEU A N 1
ATOM 989 C CA . LEU A 1 122 ? 15.848 -3.596 -1.468 1.00 95.56 122 LEU A CA 1
ATOM 990 C C . LEU A 1 122 ? 16.871 -2.480 -1.707 1.00 95.56 122 LEU A C 1
ATOM 992 O O . LEU A 1 122 ? 17.988 -2.532 -1.190 1.00 95.56 122 LEU A O 1
ATOM 996 N N . PHE A 1 123 ? 16.495 -1.486 -2.513 1.00 93.19 123 PHE A N 1
ATOM 997 C CA . PHE A 1 123 ? 17.363 -0.367 -2.906 1.00 93.19 123 PHE A CA 1
ATOM 998 C C . PHE A 1 123 ? 18.737 -0.801 -3.437 1.00 93.19 123 PHE A C 1
ATOM 1000 O O . PHE A 1 123 ? 19.743 -0.130 -3.201 1.00 93.19 123 PHE A O 1
ATOM 1007 N N . GLN A 1 124 ? 18.791 -1.931 -4.149 1.00 93.12 124 GLN A N 1
ATOM 1008 C CA . GLN A 1 124 ? 20.020 -2.439 -4.748 1.00 93.12 124 GLN A CA 1
ATOM 1009 C C . GLN A 1 124 ? 20.646 -1.387 -5.684 1.00 93.12 124 GLN A C 1
ATOM 1011 O O . GLN A 1 124 ? 20.043 -1.030 -6.699 1.00 93.12 124 GLN A O 1
ATOM 1016 N N . PRO A 1 125 ? 21.876 -0.913 -5.403 1.00 87.38 125 PRO A N 1
ATOM 1017 C CA . PRO A 1 125 ? 22.555 0.023 -6.288 1.00 87.38 125 PRO A CA 1
ATOM 1018 C C . PRO A 1 125 ? 22.873 -0.619 -7.641 1.00 87.38 125 PRO A C 1
ATOM 1020 O O . PRO A 1 125 ? 23.241 -1.798 -7.711 1.00 87.38 125 PRO A O 1
ATOM 1023 N N . GLN A 1 126 ? 22.815 0.172 -8.714 1.00 83.12 126 GLN A N 1
ATOM 1024 C CA . GLN A 1 126 ? 23.209 -0.294 -10.044 1.00 83.12 126 GLN A CA 1
ATOM 1025 C C . GLN A 1 126 ? 24.644 -0.848 -10.030 1.00 83.12 126 GLN A C 1
ATOM 1027 O O . GLN A 1 126 ? 25.553 -0.266 -9.439 1.00 83.12 126 GLN A O 1
ATOM 1032 N N . GLY A 1 127 ? 24.842 -2.004 -10.667 1.00 83.69 127 GLY A N 1
ATOM 1033 C CA . GLY A 1 127 ? 26.140 -2.683 -10.741 1.00 83.69 127 GLY A CA 1
ATOM 1034 C C . GLY A 1 127 ? 26.523 -3.514 -9.509 1.00 83.69 127 GLY A C 1
ATOM 1035 O O . GLY A 1 127 ? 27.527 -4.225 -9.557 1.00 83.69 127 GLY A O 1
ATOM 1036 N N . ARG A 1 128 ? 25.740 -3.490 -8.420 1.00 88.50 128 ARG A N 1
ATOM 1037 C CA . ARG A 1 128 ? 25.938 -4.394 -7.273 1.00 88.50 128 ARG A CA 1
ATOM 1038 C C . ARG A 1 128 ? 25.086 -5.650 -7.392 1.00 88.50 128 ARG A C 1
ATOM 1040 O O . ARG A 1 128 ? 24.084 -5.660 -8.096 1.00 88.50 128 ARG A O 1
ATOM 1047 N N . ARG A 1 129 ? 25.502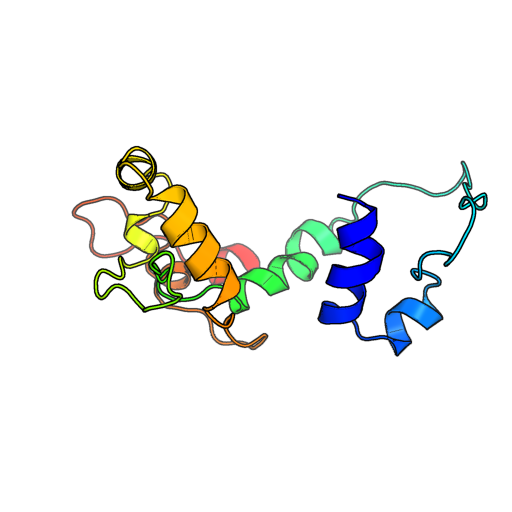 -6.715 -6.698 1.00 87.75 129 ARG A N 1
ATOM 1048 C CA . ARG A 1 129 ? 24.813 -8.021 -6.685 1.00 87.75 129 ARG A CA 1
ATOM 1049 C C . ARG A 1 129 ? 23.783 -8.175 -5.560 1.00 87.75 129 ARG A C 1
ATOM 1051 O O . ARG A 1 129 ? 23.017 -9.127 -5.598 1.00 87.75 129 ARG A O 1
ATOM 1058 N N . PHE A 1 130 ? 23.795 -7.280 -4.574 1.00 90.56 130 PHE A N 1
ATOM 1059 C CA . PHE A 1 130 ? 22.940 -7.336 -3.388 1.00 90.56 130 PHE A CA 1
ATOM 1060 C C . PHE A 1 130 ? 22.484 -5.931 -2.977 1.00 90.56 130 PHE A C 1
ATOM 1062 O O . PHE A 1 130 ? 23.170 -4.941 -3.260 1.00 90.56 130 PHE A O 1
ATOM 1069 N N . GLY A 1 131 ? 21.326 -5.870 -2.325 1.00 93.88 131 GLY A N 1
ATOM 1070 C CA . GLY A 1 131 ? 20.755 -4.697 -1.671 1.00 93.88 131 GLY A CA 1
ATOM 1071 C C . GLY A 1 131 ? 20.565 -4.938 -0.173 1.00 93.88 131 GLY A C 1
ATOM 1072 O O . GLY A 1 131 ? 21.287 -5.726 0.437 1.00 93.88 131 GLY A O 1
ATOM 1073 N N . LEU A 1 132 ? 19.609 -4.227 0.414 1.00 95.50 132 LEU A N 1
ATOM 1074 C CA . LEU A 1 132 ? 19.190 -4.398 1.802 1.00 95.50 132 LEU A CA 1
ATOM 1075 C C . LEU A 1 132 ? 18.140 -5.512 1.934 1.00 95.50 132 LEU A C 1
ATOM 1077 O O . LEU A 1 132 ? 17.538 -5.943 0.945 1.00 95.50 132 LEU A O 1
ATOM 1081 N N . ASP A 1 133 ? 17.903 -5.914 3.182 1.00 96.12 133 ASP A N 1
ATOM 1082 C CA . ASP A 1 133 ? 16.837 -6.831 3.576 1.00 96.12 133 ASP A CA 1
ATOM 1083 C C . ASP A 1 133 ? 15.781 -6.079 4.396 1.00 96.12 133 ASP A C 1
ATOM 1085 O O . ASP A 1 133 ? 16.014 -5.693 5.544 1.00 96.12 133 ASP A O 1
ATOM 1089 N N . LEU A 1 134 ? 14.608 -5.861 3.797 1.00 94.88 134 LEU A N 1
ATOM 1090 C CA . LEU A 1 134 ? 13.484 -5.186 4.440 1.00 94.88 134 LEU A CA 1
ATOM 1091 C C . LEU A 1 134 ? 12.977 -5.946 5.667 1.00 94.88 134 LEU A C 1
ATOM 1093 O O . LEU A 1 134 ? 12.519 -5.320 6.618 1.00 94.88 134 LEU A O 1
ATOM 1097 N N . MET A 1 135 ? 13.038 -7.278 5.661 1.00 93.06 135 MET A N 1
ATOM 1098 C CA . MET A 1 135 ? 12.574 -8.082 6.786 1.00 93.06 135 MET A CA 1
ATOM 1099 C C . MET A 1 135 ? 13.545 -7.983 7.960 1.00 93.06 135 MET A C 1
ATOM 1101 O O . MET A 1 135 ? 13.105 -7.776 9.090 1.00 93.06 135 MET A O 1
ATOM 1105 N N . ALA A 1 136 ? 14.854 -8.021 7.697 1.00 94.56 136 ALA A N 1
ATOM 1106 C CA . ALA A 1 136 ? 15.859 -7.775 8.731 1.00 94.56 136 ALA A CA 1
ATOM 1107 C C . ALA A 1 136 ? 15.691 -6.378 9.358 1.00 94.56 136 ALA A C 1
ATOM 1109 O O . ALA A 1 136 ? 15.693 -6.251 10.580 1.00 94.56 136 ALA A O 1
ATOM 1110 N N . VAL A 1 137 ? 15.435 -5.351 8.538 1.00 93.25 137 VAL A N 1
ATOM 1111 C CA . VAL A 1 137 ? 15.154 -3.973 8.994 1.00 93.25 137 VAL A CA 1
ATOM 1112 C C . VAL A 1 137 ? 13.845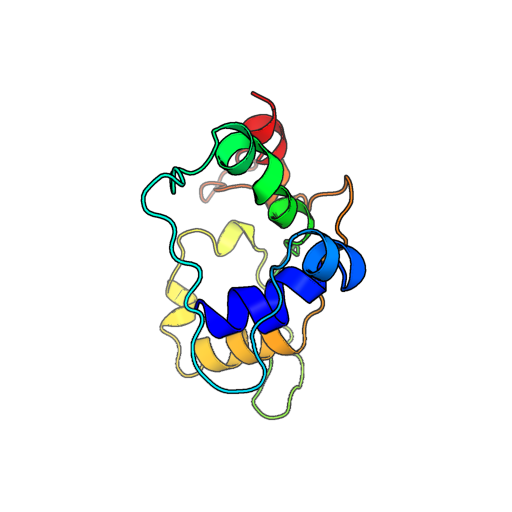 -3.858 9.792 1.00 93.25 137 VAL A C 1
ATOM 1114 O O . VAL A 1 137 ? 13.676 -2.922 10.570 1.00 93.25 137 VAL A O 1
ATOM 1117 N N . ASN A 1 138 ? 12.892 -4.778 9.617 1.00 90.94 138 ASN A N 1
ATOM 1118 C CA . ASN A 1 138 ? 11.679 -4.807 10.438 1.00 90.94 138 ASN A CA 1
ATOM 1119 C C . ASN A 1 138 ? 11.916 -5.392 11.835 1.00 90.94 138 ASN A C 1
ATOM 1121 O O . ASN A 1 138 ? 11.153 -5.072 12.741 1.00 90.94 138 ASN A O 1
ATOM 1125 N N . ILE A 1 139 ? 12.930 -6.247 11.996 1.00 92.56 139 ILE A N 1
ATOM 1126 C CA . ILE A 1 139 ? 13.236 -6.941 13.256 1.00 92.56 139 ILE A CA 1
ATOM 1127 C C . ILE A 1 139 ? 14.276 -6.180 14.091 1.00 92.56 139 ILE A C 1
ATOM 1129 O O . ILE A 1 139 ? 14.198 -6.216 15.318 1.00 92.56 139 ILE A O 1
ATOM 1133 N N . GLN A 1 140 ? 15.257 -5.556 13.432 1.00 84.56 140 GLN A N 1
ATOM 1134 C CA . GLN A 1 140 ? 16.370 -4.837 14.060 1.00 84.56 140 GLN A CA 1
ATOM 1135 C C . GLN A 1 140 ? 15.917 -3.589 14.828 1.00 84.56 140 GLN A C 1
ATOM 1137 O O . GLN A 1 140 ? 16.474 -3.374 15.929 1.00 84.56 140 GLN A O 1
#

Radius of gyration: 19.02 Å; chains: 1; bounding box: 52×31×48 Å

Secondary structure (DSSP, 8-state):
-HHHIIIIIHHHHH-HHHHHHTT-PPPSSS------TTS--PPPHHHHHTGGGGGGTT--SEEEEE-TTSPEEEEEEEGGGTTT--GGGGSTTHHHHHHHHHHHSPPPPSSS---HHHHT-BTPPTT-S--B-HHHHHH-

Foldseek 3Di:
DLCCVLDPVCCVPVNPVVSVVVVSHDDPDDDDDPDDPPDDPDDDPCVVLAVVCLCQQQDDQWQWFADPVLHTDPPTDGVLVVVVDCPQVPDPCSVVRSVSSVVNPGTGDSDPDGDCCQQWRHNNDPPDPTDHGNVVSSVD